Protein AF-A0A6V7I803-F1 (afdb_monomer_lite)

InterPro domains:
  IPR002018 Carboxylesterase, type B [PF00135] (9-53)
  IPR029058 Alpha/Beta hydrolase fold [G3DSA:3.40.50.1820] (2-53)
  IPR029058 Alpha/Beta hydrolase fold [SSF53474] (7-52)

Foldseek 3Di:
DDPPDPDPDAAEAEDDDDDPLADDDDDCVVDNCVVVVVDRHHYHYDDDHGDPD

Secondary structure (DSSP, 8-state):
----S---PPPEEEE---STTTS----HHHH--TTGGGSS-EEEE-----S--

Structure (mmCIF, N/CA/C/O backbone):
data_AF-A0A6V7I803-F1
#
_entry.id   AF-A0A6V7I803-F1
#
loop_
_atom_site.group_PDB
_atom_site.id
_atom_site.type_symbol
_atom_site.label_atom_id
_atom_site.label_alt_id
_atom_site.label_comp_id
_atom_site.label_asym_id
_atom_site.label_entity_id
_atom_site.label_seq_id
_atom_site.pdbx_PDB_ins_code
_atom_site.Cartn_x
_atom_site.Cartn_y
_atom_site.Cartn_z
_atom_site.occupancy
_atom_site.B_iso_or_equiv
_atom_site.auth_seq_id
_atom_site.auth_comp_id
_atom_site.auth_asym_id
_atom_site.auth_atom_id
_atom_site.pdbx_PDB_model_num
ATOM 1 N N . THR A 1 1 ? 1.161 -11.981 26.780 1.00 54.88 1 THR A N 1
ATOM 2 C CA . THR A 1 1 ? 0.192 -11.081 27.435 1.00 54.88 1 THR A CA 1
ATOM 3 C C . THR A 1 1 ? -1.109 -11.173 26.662 1.00 54.88 1 THR A C 1
ATOM 5 O O . THR A 1 1 ? -1.078 -11.005 25.450 1.00 54.88 1 THR A O 1
ATOM 8 N N . LYS A 1 2 ? -2.214 -11.577 27.299 1.00 50.75 2 LYS A N 1
ATOM 9 C CA . LYS A 1 2 ? -3.536 -11.596 26.653 1.00 50.75 2 LYS A CA 1
ATOM 10 C C . LYS A 1 2 ? -4.203 -10.241 26.882 1.00 50.75 2 LYS A C 1
ATOM 12 O O . LYS A 1 2 ? -4.140 -9.712 27.988 1.00 50.75 2 LYS A O 1
ATOM 17 N N . PHE A 1 3 ? -4.744 -9.657 25.820 1.00 69.00 3 PHE A N 1
ATOM 18 C CA . PHE A 1 3 ? -5.443 -8.377 25.867 1.00 69.00 3 PHE A CA 1
ATOM 19 C C . PHE A 1 3 ? -6.921 -8.653 26.164 1.00 69.00 3 PHE A C 1
ATOM 21 O O . PHE A 1 3 ? -7.725 -8.775 25.248 1.00 69.00 3 PHE A O 1
ATOM 28 N N . ASP A 1 4 ? -7.256 -8.815 27.444 1.00 62.91 4 ASP A N 1
ATOM 29 C CA . ASP A 1 4 ? -8.594 -9.216 27.898 1.00 62.91 4 ASP A CA 1
ATOM 30 C C . ASP A 1 4 ? -9.488 -7.987 28.181 1.00 62.91 4 ASP A C 1
ATOM 32 O O . ASP A 1 4 ? -9.886 -7.727 29.315 1.00 62.91 4 ASP A O 1
ATOM 36 N N . GLY A 1 5 ? -9.779 -7.199 27.139 1.00 70.81 5 GLY A N 1
ATOM 37 C CA . GLY A 1 5 ? -10.751 -6.094 27.168 1.00 70.81 5 GLY A CA 1
ATOM 38 C C . GLY A 1 5 ? -11.837 -6.261 26.095 1.00 70.81 5 GLY A C 1
ATOM 39 O O . GLY A 1 5 ? -11.634 -7.039 25.157 1.00 70.81 5 GLY A O 1
ATOM 40 N N . PRO A 1 6 ? -12.985 -5.554 26.191 1.00 66.81 6 PRO A N 1
ATOM 41 C CA . PRO A 1 6 ? -13.969 -5.540 25.113 1.00 66.81 6 PRO A CA 1
ATOM 42 C C . PRO A 1 6 ? -13.280 -4.987 23.868 1.00 66.81 6 PRO A C 1
ATOM 44 O O . PRO A 1 6 ? -12.828 -3.844 23.847 1.00 66.81 6 PRO A O 1
ATOM 47 N N . THR A 1 7 ? -13.096 -5.842 22.873 1.00 67.25 7 THR A N 1
ATOM 48 C CA . THR A 1 7 ? -12.207 -5.562 21.755 1.00 67.25 7 THR A CA 1
ATOM 49 C C . THR A 1 7 ? -13.027 -5.373 20.501 1.00 67.25 7 THR A C 1
ATOM 51 O O . THR A 1 7 ? -13.400 -6.319 19.814 1.00 67.25 7 THR A O 1
ATOM 54 N N . ASP A 1 8 ? -13.317 -4.105 20.230 1.00 81.75 8 ASP A N 1
ATOM 55 C CA . ASP A 1 8 ? -13.776 -3.664 18.923 1.00 81.75 8 ASP A CA 1
ATOM 56 C C . ASP A 1 8 ? -12.560 -3.626 17.988 1.00 81.75 8 ASP A C 1
ATOM 58 O O . ASP A 1 8 ? -11.841 -2.629 17.871 1.00 81.75 8 ASP A O 1
ATOM 62 N N . TYR A 1 9 ? -12.208 -4.798 17.457 1.00 85.19 9 TYR A N 1
ATOM 63 C CA . TYR A 1 9 ? -11.077 -4.937 16.553 1.00 85.19 9 TYR A CA 1
ATOM 64 C C . TYR A 1 9 ? -11.454 -4.425 15.169 1.00 85.19 9 TYR A C 1
ATOM 66 O O . TYR A 1 9 ? -12.350 -4.954 14.513 1.00 85.19 9 TYR A O 1
ATOM 74 N N . LYS A 1 10 ? -10.691 -3.446 14.693 1.00 91.19 10 LYS A N 1
ATOM 75 C CA . LYS A 1 10 ? -10.830 -2.939 13.332 1.00 91.19 10 LYS A CA 1
ATOM 76 C C . LYS A 1 10 ? -10.260 -3.935 12.317 1.00 91.19 10 LYS A C 1
ATOM 78 O O . LYS A 1 10 ? -9.227 -4.556 12.595 1.00 91.19 10 LYS A O 1
ATOM 83 N N . PRO A 1 11 ? -10.863 -4.061 11.123 1.00 94.62 11 PRO A N 1
ATOM 84 C CA . PRO A 1 11 ? -10.267 -4.801 10.021 1.00 94.62 11 PRO A CA 1
ATOM 85 C C . PRO A 1 11 ? -8.873 -4.264 9.677 1.00 94.62 11 PRO A C 1
ATOM 87 O O . PRO A 1 11 ? -8.664 -3.052 9.587 1.00 94.62 11 PRO A O 1
ATOM 90 N N . VAL A 1 12 ? -7.923 -5.175 9.460 1.00 95.94 12 VAL A N 1
ATOM 91 C CA . VAL A 1 12 ? -6.543 -4.835 9.091 1.00 95.94 12 VAL A CA 1
ATOM 92 C C . VAL A 1 12 ? -6.314 -5.186 7.630 1.00 95.94 12 VAL A C 1
ATOM 94 O O . VAL A 1 12 ? -6.371 -6.352 7.242 1.00 95.94 12 VAL A O 1
ATOM 97 N N . MET A 1 13 ? -6.024 -4.174 6.822 1.00 96.12 13 MET A N 1
ATOM 98 C CA . MET A 1 13 ? -5.694 -4.337 5.413 1.00 96.12 13 MET A CA 1
ATOM 99 C C . MET A 1 13 ? -4.188 -4.221 5.234 1.00 96.12 13 MET A C 1
ATOM 101 O O . MET A 1 13 ? -3.595 -3.173 5.491 1.00 96.12 13 MET A O 1
ATOM 105 N N . VAL A 1 14 ? -3.571 -5.310 4.789 1.00 96.31 14 VAL A N 1
ATOM 106 C CA . VAL A 1 14 ? -2.130 -5.373 4.545 1.00 96.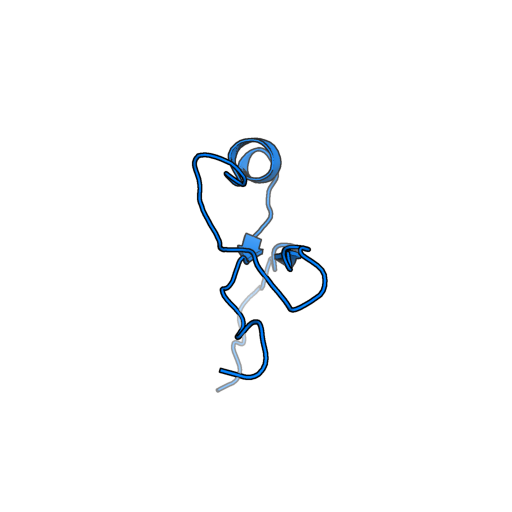31 14 VAL A CA 1
ATOM 107 C C . VAL A 1 14 ? -1.883 -5.252 3.049 1.00 96.31 14 VAL A C 1
ATOM 109 O O . VAL A 1 14 ? -2.335 -6.093 2.273 1.00 96.31 14 VAL A O 1
ATOM 112 N N . TRP A 1 15 ? -1.162 -4.212 2.645 1.00 94.88 15 TRP A N 1
ATOM 113 C CA . TRP A 1 15 ? -0.832 -3.956 1.249 1.00 94.88 15 TRP A CA 1
ATOM 114 C C . TRP A 1 15 ? 0.643 -4.253 0.960 1.00 94.88 15 TRP A C 1
ATOM 116 O O . TRP A 1 15 ? 1.547 -3.765 1.642 1.00 94.88 15 TRP A 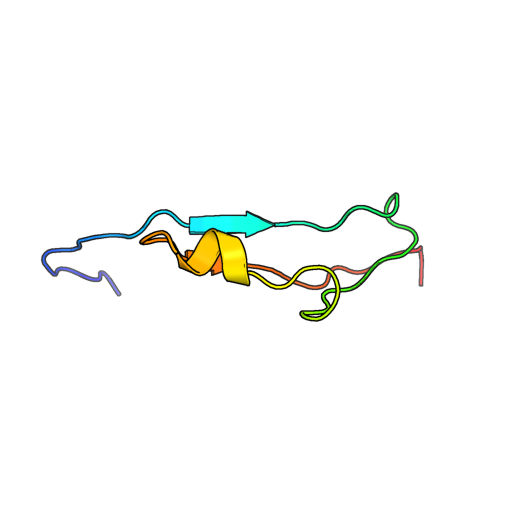O 1
ATOM 126 N N . ILE A 1 16 ? 0.874 -5.058 -0.081 1.00 95.44 16 ILE A N 1
ATOM 127 C CA . ILE A 1 16 ? 2.196 -5.427 -0.594 1.00 95.44 16 ILE A CA 1
ATOM 128 C C . ILE A 1 16 ? 2.306 -4.843 -2.000 1.00 95.44 16 ILE A C 1
ATOM 130 O O . ILE A 1 16 ? 1.533 -5.207 -2.889 1.00 95.44 16 ILE A O 1
ATOM 134 N N . TYR A 1 17 ? 3.249 -3.925 -2.208 1.00 95.44 17 TYR A N 1
ATOM 135 C CA . TYR A 1 17 ? 3.435 -3.310 -3.520 1.00 95.44 17 TYR A CA 1
ATOM 136 C C . TYR A 1 17 ? 3.968 -4.315 -4.549 1.00 95.44 17 TYR A C 1
ATOM 138 O O . TYR A 1 17 ? 4.710 -5.244 -4.225 1.00 95.44 17 TYR A O 1
ATOM 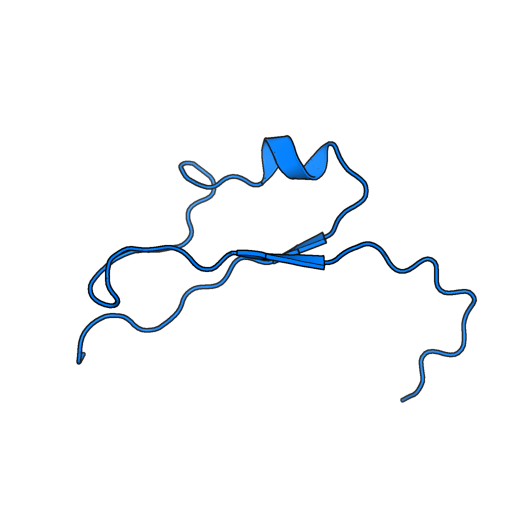146 N N . GLY A 1 18 ? 3.585 -4.102 -5.810 1.00 94.69 18 GLY A N 1
ATOM 147 C CA . GLY A 1 18 ? 4.038 -4.896 -6.953 1.00 94.69 18 GLY A CA 1
ATOM 148 C C . GLY A 1 18 ? 5.487 -4.604 -7.360 1.00 94.69 18 GLY A C 1
ATOM 149 O O . GLY A 1 18 ? 6.311 -4.237 -6.540 1.00 94.69 18 GLY A O 1
ATOM 150 N N . GLY A 1 19 ? 5.811 -4.761 -8.646 1.00 95.00 19 GLY A N 1
ATOM 151 C CA . GLY A 1 19 ? 7.179 -4.549 -9.151 1.00 95.00 19 GLY A CA 1
ATOM 152 C C . GLY A 1 19 ? 8.007 -5.829 -9.301 1.00 95.00 19 GLY A C 1
ATOM 153 O O . GLY A 1 19 ? 9.236 -5.795 -9.322 1.00 95.00 19 GLY A O 1
ATOM 154 N N . ALA A 1 20 ? 7.328 -6.977 -9.426 1.00 96.44 20 ALA A N 1
ATOM 155 C CA . ALA A 1 20 ? 7.912 -8.263 -9.824 1.00 96.44 20 ALA A CA 1
ATOM 156 C C . ALA A 1 20 ? 9.145 -8.686 -9.000 1.00 96.44 20 ALA A C 1
ATOM 158 O O . ALA A 1 20 ? 10.086 -9.262 -9.543 1.00 96.44 20 ALA A O 1
ATOM 159 N N . PHE A 1 21 ? 9.157 -8.361 -7.702 1.00 95.56 21 PHE A N 1
ATOM 160 C CA . PHE A 1 21 ? 10.294 -8.581 -6.799 1.00 95.56 21 PHE A CA 1
ATOM 161 C C . PHE A 1 21 ? 11.603 -7.924 -7.256 1.00 95.56 21 PHE A C 1
ATOM 163 O O . PHE A 1 21 ? 12.671 -8.314 -6.799 1.00 95.56 21 PHE A O 1
ATOM 170 N N . ARG A 1 22 ? 11.553 -6.942 -8.159 1.00 95.62 22 ARG A N 1
ATOM 171 C CA . ARG A 1 22 ? 12.727 -6.269 -8.731 1.00 95.62 22 ARG A CA 1
ATOM 172 C C . ARG A 1 22 ? 12.791 -4.793 -8.360 1.00 95.62 22 ARG A C 1
ATOM 174 O O . ARG A 1 22 ? 13.883 -4.239 -8.283 1.00 95.62 22 ARG A O 1
ATOM 181 N N . ASN A 1 23 ? 11.648 -4.152 -8.156 1.00 93.31 23 ASN A N 1
ATOM 182 C CA . ASN A 1 23 ? 11.555 -2.743 -7.804 1.00 93.31 23 ASN A CA 1
ATOM 183 C C . ASN A 1 23 ? 10.281 -2.445 -7.004 1.00 93.31 23 ASN A C 1
ATOM 185 O O . ASN A 1 23 ? 9.388 -3.278 -6.904 1.00 93.31 23 ASN A O 1
ATOM 189 N N . GLY A 1 24 ? 10.216 -1.239 -6.444 1.00 94.25 24 GLY A N 1
ATOM 190 C CA . GLY A 1 24 ? 9.066 -0.740 -5.695 1.00 94.25 24 GLY A CA 1
ATOM 191 C C . GLY A 1 24 ? 9.447 -0.276 -4.292 1.00 94.25 24 GLY A C 1
ATOM 192 O O . GLY A 1 24 ? 10.488 -0.657 -3.760 1.00 94.25 24 GLY A O 1
ATOM 193 N N . TYR A 1 25 ? 8.621 0.605 -3.740 1.00 94.75 25 TYR A N 1
ATOM 194 C CA . TYR A 1 25 ? 8.786 1.191 -2.415 1.00 94.75 25 TYR A CA 1
ATOM 195 C C . TYR A 1 25 ? 7.450 1.764 -1.938 1.00 94.75 25 TYR A C 1
ATOM 197 O O . TYR A 1 25 ? 6.582 2.107 -2.746 1.00 94.75 25 TYR A O 1
ATOM 205 N N . ILE A 1 26 ? 7.298 1.898 -0.623 1.00 94.31 26 ILE A N 1
ATOM 206 C CA . ILE A 1 26 ? 6.171 2.609 -0.018 1.00 94.31 26 ILE A CA 1
ATOM 207 C C . ILE A 1 26 ? 6.394 4.118 -0.124 1.00 94.31 26 ILE A C 1
ATOM 209 O O . ILE A 1 26 ? 7.423 4.635 0.309 1.00 94.31 26 ILE A O 1
ATOM 213 N N . ASN A 1 27 ? 5.409 4.824 -0.673 1.00 91.88 27 ASN A N 1
ATOM 214 C CA . ASN A 1 27 ? 5.393 6.278 -0.764 1.00 91.88 27 ASN A CA 1
ATOM 215 C C . ASN A 1 27 ? 3.955 6.776 -0.639 1.00 91.88 27 ASN A C 1
ATOM 217 O O . ASN A 1 27 ? 3.110 6.376 -1.433 1.00 91.88 27 ASN A O 1
ATOM 221 N N . SER A 1 28 ? 3.689 7.668 0.313 1.00 89.31 28 SER A N 1
ATOM 222 C CA . SER A 1 28 ? 2.363 8.257 0.518 1.00 89.31 28 SER A CA 1
ATOM 223 C C . SER A 1 28 ? 1.901 9.141 -0.642 1.00 89.31 28 SER A C 1
ATOM 225 O O . SER A 1 28 ? 0.705 9.267 -0.855 1.00 89.31 28 SER A O 1
ATOM 227 N N . SER A 1 29 ? 2.808 9.704 -1.446 1.00 91.06 29 SER A N 1
ATOM 228 C CA . SER A 1 29 ? 2.414 10.504 -2.612 1.00 91.06 29 SER A CA 1
ATOM 229 C C . SER A 1 29 ? 1.868 9.658 -3.768 1.00 91.06 29 SER A C 1
ATOM 231 O O . SER A 1 29 ? 1.219 10.199 -4.655 1.00 91.06 29 SER A O 1
ATOM 233 N N . LEU A 1 30 ? 2.171 8.355 -3.798 1.00 91.00 30 LEU A N 1
ATOM 234 C CA . LEU A 1 30 ? 1.721 7.422 -4.841 1.00 91.00 30 LEU A CA 1
ATOM 235 C C . LEU A 1 30 ? 0.727 6.381 -4.306 1.00 91.00 30 LEU A C 1
ATOM 237 O O . LEU A 1 30 ? -0.168 5.951 -5.024 1.00 91.00 30 LEU A O 1
ATOM 241 N N . TYR A 1 31 ? 0.895 5.985 -3.047 1.00 91.31 31 TYR A N 1
ATOM 242 C CA . TYR A 1 31 ? 0.167 4.913 -2.372 1.00 91.31 31 TYR A CA 1
ATOM 243 C C . TYR A 1 31 ? -0.373 5.374 -1.014 1.00 91.31 31 TYR A C 1
ATOM 245 O O . TYR A 1 31 ? -0.378 4.618 -0.039 1.00 91.31 31 T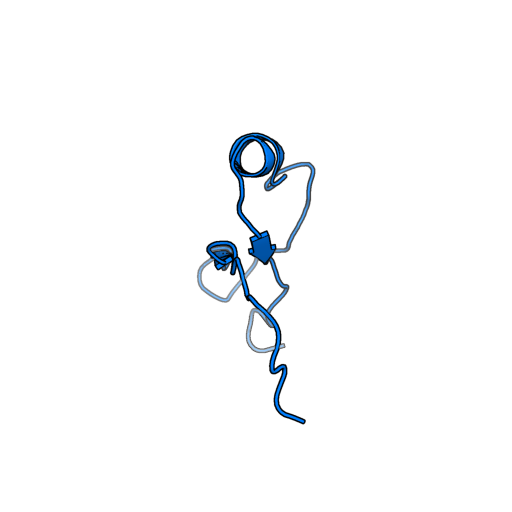YR A O 1
ATOM 253 N N . GLY A 1 32 ? -0.755 6.648 -0.934 1.00 92.00 32 GLY A N 1
ATOM 254 C CA . GLY A 1 32 ? -1.367 7.232 0.250 1.00 92.00 32 GLY A CA 1
ATOM 255 C C . GLY A 1 32 ? -2.621 6.456 0.659 1.00 92.00 32 GLY A C 1
ATOM 256 O O . GLY A 1 32 ? -3.393 6.030 -0.205 1.00 92.00 32 GLY A O 1
ATOM 257 N N . PRO A 1 33 ? -2.831 6.226 1.963 1.00 94.12 33 PRO A N 1
ATOM 258 C CA . PRO A 1 33 ? -3.988 5.491 2.445 1.00 94.12 33 PRO A CA 1
ATOM 259 C C . PRO A 1 33 ? -5.256 6.358 2.491 1.00 94.12 33 PRO A C 1
ATOM 261 O O . PRO A 1 33 ? -6.261 5.887 3.004 1.00 94.12 33 PRO A O 1
ATOM 264 N N . ASP A 1 34 ? -5.226 7.597 1.993 1.00 93.62 34 ASP A N 1
ATOM 265 C CA . ASP A 1 34 ? -6.242 8.641 2.174 1.00 93.62 34 ASP A CA 1
ATOM 266 C C . ASP A 1 34 ? -7.671 8.139 1.938 1.00 93.62 34 ASP A C 1
ATOM 268 O O . ASP A 1 34 ? -8.524 8.290 2.805 1.00 93.62 34 ASP A O 1
ATOM 272 N N . TYR A 1 35 ? -7.902 7.438 0.824 1.00 93.81 35 TYR A N 1
ATOM 273 C CA . TYR A 1 35 ? -9.206 6.847 0.505 1.00 93.81 35 TYR A CA 1
ATOM 274 C C . TYR A 1 35 ? -9.639 5.761 1.503 1.00 93.81 35 TYR A C 1
ATOM 276 O O . TYR A 1 35 ? -10.801 5.648 1.869 1.00 93.81 35 TYR A O 1
ATOM 284 N N . LEU A 1 36 ? -8.695 4.940 1.959 1.00 93.25 36 LEU A N 1
ATOM 285 C CA . LEU A 1 36 ? -8.969 3.823 2.861 1.00 93.25 36 LEU A CA 1
ATOM 286 C C . LEU A 1 36 ? -9.163 4.289 4.308 1.00 93.25 36 LEU A C 1
ATOM 288 O O . LEU A 1 36 ? -9.875 3.631 5.060 1.00 93.25 36 LEU A O 1
ATOM 292 N N . LEU A 1 37 ? -8.562 5.421 4.687 1.00 91.69 37 LEU A N 1
ATOM 293 C CA . LEU A 1 37 ? -8.733 6.042 6.002 1.00 91.69 37 LEU A CA 1
ATOM 294 C C . LEU A 1 37 ? -10.123 6.666 6.200 1.00 91.69 37 LEU A C 1
ATOM 296 O O . LEU A 1 37 ? -10.476 6.985 7.332 1.00 91.69 37 LEU A O 1
ATOM 300 N N . GLU A 1 38 ? -10.927 6.807 5.139 1.00 95.31 38 GLU A N 1
ATOM 301 C CA . GLU A 1 38 ? -12.349 7.166 5.252 1.00 95.31 38 GLU A CA 1
ATOM 302 C C . GLU A 1 38 ? -13.193 6.037 5.875 1.00 95.31 38 GLU A C 1
ATOM 304 O O . GLU A 1 38 ? -14.337 6.254 6.282 1.00 95.31 38 GLU A O 1
ATOM 309 N N . HIS A 1 39 ? -12.636 4.829 5.977 1.00 93.62 39 HIS A N 1
ATOM 310 C CA . HIS A 1 39 ? -13.261 3.673 6.606 1.00 93.62 39 HIS A CA 1
ATOM 311 C C . HIS A 1 39 ? -12.634 3.370 7.970 1.00 93.62 39 HIS A C 1
ATOM 313 O O . HIS A 1 39 ? -11.478 3.700 8.231 1.00 93.62 39 HIS A O 1
ATOM 319 N N . ASP A 1 40 ? -13.381 2.686 8.843 1.00 93.94 40 ASP A N 1
ATOM 320 C CA . ASP A 1 40 ? -12.899 2.309 10.176 1.00 93.94 40 ASP A CA 1
ATOM 321 C C . ASP A 1 40 ? -11.956 1.094 10.130 1.00 93.94 40 ASP A C 1
ATOM 323 O O . ASP A 1 40 ? -12.257 0.003 10.612 1.00 93.94 40 ASP A O 1
ATOM 327 N N . VAL A 1 41 ? -10.811 1.270 9.473 1.00 94.88 41 VAL A N 1
ATOM 328 C CA . VAL A 1 41 ? -9.841 0.214 9.174 1.00 94.88 41 VAL A CA 1
ATOM 329 C C . VAL A 1 41 ? -8.429 0.630 9.566 1.00 94.88 41 VAL A C 1
ATOM 331 O O . VAL A 1 41 ? -8.104 1.808 9.706 1.00 94.88 41 VAL A O 1
ATOM 334 N N . VAL A 1 42 ? -7.557 -0.363 9.717 1.00 95.12 42 VAL A N 1
ATOM 335 C CA . VAL A 1 42 ? -6.114 -0.157 9.869 1.00 95.12 42 VAL A CA 1
ATOM 336 C C . VAL A 1 42 ? -5.431 -0.549 8.565 1.00 95.12 42 VAL A C 1
ATOM 338 O O . VAL A 1 42 ? -5.529 -1.696 8.132 1.00 95.12 42 VAL A O 1
ATOM 341 N N . VAL A 1 43 ? -4.708 0.388 7.951 1.00 95.69 43 VAL A N 1
ATOM 342 C CA . VAL A 1 43 ? -3.894 0.124 6.756 1.00 95.69 43 VAL A CA 1
ATOM 343 C C . VAL A 1 43 ? -2.450 -0.119 7.169 1.00 95.69 43 VAL A C 1
ATOM 345 O O . VAL A 1 43 ? -1.835 0.710 7.839 1.00 95.69 43 VAL A O 1
ATOM 348 N N . VAL A 1 44 ? -1.894 -1.249 6.742 1.00 96.00 44 VAL A N 1
ATOM 349 C CA . VAL A 1 44 ? -0.492 -1.606 6.958 1.00 96.00 44 VAL A CA 1
ATOM 350 C C . VAL A 1 44 ? 0.195 -1.715 5.607 1.00 96.00 44 VAL A C 1
ATOM 352 O O . VAL A 1 44 ? -0.168 -2.541 4.772 1.00 96.00 44 VAL A O 1
ATOM 355 N N . ALA A 1 45 ? 1.223 -0.899 5.416 1.00 95.00 45 ALA A N 1
ATOM 356 C CA . ALA A 1 45 ? 2.071 -0.908 4.238 1.00 95.00 45 ALA A CA 1
ATOM 357 C C . ALA A 1 45 ? 3.532 -1.018 4.683 1.00 95.00 45 ALA A C 1
ATOM 359 O O . ALA A 1 45 ? 3.944 -0.358 5.638 1.00 95.00 45 ALA A O 1
ATOM 360 N N . MET A 1 46 ? 4.316 -1.866 4.019 1.00 95.00 46 MET A N 1
ATOM 361 C CA . MET A 1 46 ? 5.698 -2.132 4.421 1.00 95.00 46 MET A CA 1
ATOM 362 C C . MET A 1 46 ? 6.624 -2.305 3.225 1.00 95.00 46 MET A C 1
ATOM 364 O O . MET A 1 46 ? 6.218 -2.804 2.177 1.00 95.00 46 MET A O 1
ATOM 36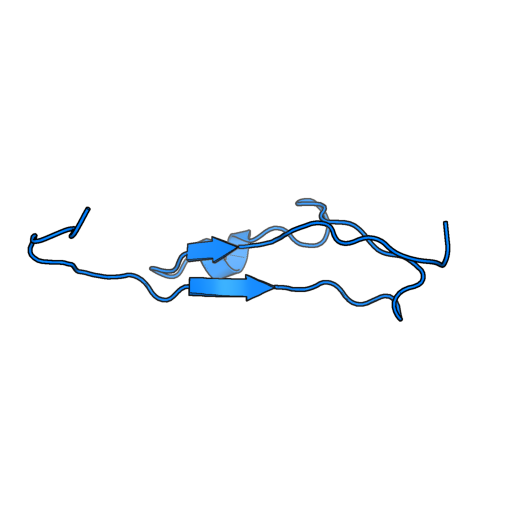8 N N . ASN A 1 47 ? 7.886 -1.915 3.412 1.00 95.75 47 ASN A N 1
ATOM 369 C CA . ASN A 1 47 ? 8.950 -2.224 2.464 1.00 95.75 47 ASN A CA 1
ATOM 370 C C . ASN A 1 47 ? 9.387 -3.686 2.594 1.00 95.75 47 ASN A C 1
ATOM 372 O O . ASN A 1 47 ? 9.506 -4.206 3.704 1.00 95.75 47 ASN A O 1
ATOM 376 N N . TYR A 1 48 ? 9.657 -4.328 1.458 1.00 95.31 48 TYR A N 1
ATOM 377 C CA . TYR A 1 48 ? 10.285 -5.645 1.388 1.00 95.31 48 TYR A CA 1
ATOM 378 C C . TYR A 1 48 ? 11.515 -5.593 0.474 1.00 95.31 48 TYR A C 1
ATOM 380 O O . TYR A 1 48 ? 11.625 -4.723 -0.391 1.00 95.31 48 TYR A O 1
ATOM 388 N N . ARG A 1 49 ? 12.483 -6.497 0.690 1.00 95.31 49 ARG A N 1
ATOM 389 C CA . ARG A 1 49 ? 13.684 -6.559 -0.160 1.00 95.31 49 ARG A CA 1
A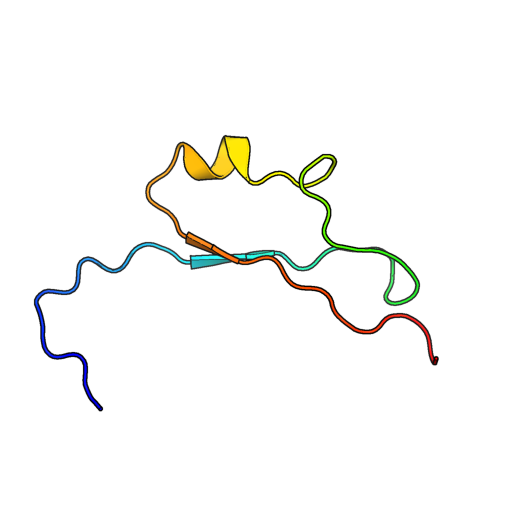TOM 390 C C . ARG A 1 49 ? 13.301 -6.919 -1.590 1.00 95.31 49 ARG A C 1
ATOM 392 O O . ARG A 1 49 ? 12.492 -7.817 -1.811 1.00 95.31 49 ARG A O 1
ATOM 399 N N . VAL A 1 50 ? 13.927 -6.241 -2.539 1.00 95.56 50 VAL A N 1
ATOM 400 C CA . VAL A 1 50 ? 13.720 -6.434 -3.972 1.00 95.56 50 VAL A CA 1
ATOM 401 C C . VAL A 1 50 ? 15.057 -6.683 -4.639 1.00 95.56 50 VAL A C 1
ATOM 403 O O . VAL A 1 50 ? 16.081 -6.160 -4.218 1.00 95.56 50 VAL A O 1
ATOM 406 N N . GLY A 1 51 ? 15.034 -7.460 -5.710 1.00 94.12 51 GLY A N 1
ATOM 407 C CA . GLY A 1 51 ? 16.231 -7.911 -6.383 1.00 94.12 51 GLY A CA 1
ATOM 408 C C . GLY A 1 51 ? 17.051 -8.887 -5.530 1.00 94.12 51 GLY A C 1
ATOM 409 O O . GLY A 1 51 ? 16.716 -9.197 -4.388 1.00 94.12 51 GLY A O 1
ATOM 410 N N . PRO A 1 52 ? 18.127 -9.424 -6.114 1.00 87.94 52 PRO A N 1
ATOM 411 C CA . PRO A 1 52 ? 19.056 -10.313 -5.424 1.00 87.94 52 PRO A CA 1
ATOM 412 C C . PRO A 1 52 ? 20.072 -9.578 -4.529 1.00 87.94 52 PRO A C 1
ATOM 414 O O . PRO A 1 52 ? 20.947 -10.239 -3.974 1.00 87.94 52 PRO A O 1
ATOM 417 N N . LEU A 1 53 ? 19.994 -8.245 -4.431 1.00 63.38 53 LEU A N 1
ATOM 418 C CA . LEU A 1 53 ? 20.926 -7.394 -3.685 1.00 63.38 53 LEU A CA 1
ATOM 419 C C . LEU A 1 53 ? 20.291 -6.879 -2.390 1.00 63.38 53 LEU A C 1
ATOM 421 O O . LEU A 1 53 ? 19.127 -6.426 -2.445 1.00 63.38 53 LEU A O 1
#

Sequence (53 aa):
TKFDGPTDYKPVMVWIYGGAFRNGYINSSLYGPDYLLEHDVVVVAMNYRVGPL

pLDDT: mean 89.02, std 11.49, range [50.75, 96.44]

Radius of gyration: 15.11 Å; chains: 1; bounding box: 35×22×38 Å

Organism: NCBI:txid1563983